Protein AF-A0A1Y4B340-F1 (afdb_monomer)

Nearest PDB structures (foldseek):
  7bhy-assembly1_A  TM=6.570E-01  e=8.911E+00  Bacillus subtilis subsp. subtilis str. 168

Structure (mmCIF, N/CA/C/O backbone):
data_AF-A0A1Y4B340-F1
#
_entry.id   AF-A0A1Y4B340-F1
#
loop_
_atom_site.group_PDB
_atom_site.id
_atom_site.type_symbol
_atom_site.label_atom_id
_atom_site.label_alt_id
_atom_site.label_comp_id
_atom_site.label_asym_id
_atom_site.label_entity_id
_atom_site.label_seq_id
_atom_site.pdbx_PDB_ins_code
_atom_site.Cartn_x
_atom_site.Cartn_y
_atom_site.Cartn_z
_atom_site.occupancy
_atom_site.B_iso_or_equiv
_atom_site.auth_seq_id
_atom_site.auth_comp_id
_atom_site.auth_asym_id
_atom_site.auth_atom_id
_atom_site.pdbx_PDB_model_num
ATOM 1 N N . MET A 1 1 ? -14.835 -6.597 12.531 1.00 82.81 1 MET A N 1
ATOM 2 C CA . MET A 1 1 ? -15.027 -5.496 11.556 1.00 82.81 1 MET A CA 1
ATOM 3 C C . MET A 1 1 ? -14.055 -5.574 10.381 1.00 82.81 1 MET A C 1
ATOM 5 O O . MET A 1 1 ? -14.512 -5.592 9.247 1.00 82.81 1 MET A O 1
ATOM 9 N N . ARG A 1 2 ? -12.743 -5.692 10.628 1.00 81.12 2 ARG A N 1
ATOM 10 C CA . ARG A 1 2 ? -11.698 -5.789 9.591 1.00 81.12 2 ARG A CA 1
ATOM 11 C C . ARG A 1 2 ? -12.024 -6.733 8.423 1.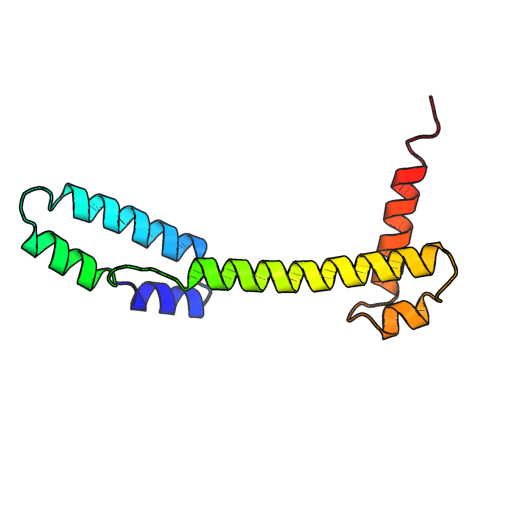00 81.12 2 ARG A C 1
ATOM 13 O O . ARG A 1 2 ? -12.002 -6.302 7.281 1.00 81.12 2 ARG A O 1
ATOM 20 N N . ARG A 1 3 ? -12.433 -7.972 8.716 1.00 81.88 3 ARG A N 1
ATOM 21 C CA . ARG A 1 3 ? -12.782 -8.984 7.703 1.00 81.88 3 ARG A CA 1
ATOM 22 C C . ARG A 1 3 ? -13.833 -8.512 6.686 1.00 81.88 3 ARG A C 1
ATOM 24 O O . ARG A 1 3 ? -13.713 -8.806 5.509 1.00 81.88 3 ARG A O 1
ATOM 31 N N . GLN A 1 4 ? -14.838 -7.758 7.132 1.00 87.88 4 GLN A N 1
ATOM 32 C CA . GLN A 1 4 ? -15.898 -7.255 6.250 1.00 87.88 4 GLN A CA 1
ATOM 33 C C . GLN A 1 4 ? -15.377 -6.165 5.309 1.00 87.88 4 GLN A C 1
ATOM 35 O O . GLN A 1 4 ? -15.774 -6.106 4.152 1.00 87.88 4 GLN A O 1
ATOM 40 N N . LEU A 1 5 ? -14.475 -5.309 5.796 1.00 87.06 5 LEU A N 1
ATOM 41 C CA . LEU A 1 5 ? -13.830 -4.287 4.973 1.00 87.06 5 LEU A CA 1
ATOM 42 C C . LEU A 1 5 ? -12.875 -4.928 3.955 1.00 87.06 5 LEU A C 1
ATOM 44 O O . LEU A 1 5 ? -12.880 -4.550 2.789 1.00 87.06 5 LEU A O 1
ATOM 48 N N . GLU A 1 6 ? -12.124 -5.952 4.362 1.00 82.44 6 GLU A N 1
ATOM 49 C CA . GLU A 1 6 ? -11.257 -6.720 3.461 1.00 82.44 6 GLU A CA 1
ATOM 50 C C . GLU A 1 6 ? -12.057 -7.444 2.366 1.00 82.44 6 GLU A C 1
ATOM 52 O O . GLU A 1 6 ? -11.663 -7.411 1.204 1.00 82.44 6 GLU A O 1
ATOM 57 N N . GLU A 1 7 ? -13.208 -8.035 2.697 1.00 88.00 7 GLU A N 1
ATOM 58 C CA . GLU A 1 7 ? -14.112 -8.646 1.710 1.00 88.00 7 GLU A CA 1
ATOM 59 C C . GLU A 1 7 ? -14.649 -7.610 0.707 1.00 88.00 7 GLU A C 1
ATOM 61 O O . GLU A 1 7 ? -14.672 -7.871 -0.496 1.00 88.00 7 GLU A O 1
ATOM 66 N N . LEU A 1 8 ? -15.021 -6.412 1.168 1.00 88.44 8 LEU A N 1
ATOM 67 C CA . LEU A 1 8 ? -15.469 -5.322 0.293 1.00 88.44 8 LEU A CA 1
ATOM 68 C C . LEU A 1 8 ? -14.341 -4.786 -0.605 1.00 88.44 8 LEU A C 1
ATOM 70 O O . LEU A 1 8 ? -14.605 -4.408 -1.750 1.00 88.44 8 LEU A O 1
ATOM 74 N N . ASN A 1 9 ? -13.098 -4.776 -0.116 1.00 83.31 9 ASN A N 1
ATOM 75 C CA . ASN A 1 9 ? -11.923 -4.409 -0.909 1.00 83.31 9 ASN A CA 1
ATOM 76 C C . ASN A 1 9 ? -11.605 -5.470 -1.972 1.00 83.31 9 ASN A C 1
ATOM 78 O O . ASN A 1 9 ? -11.397 -5.142 -3.136 1.00 83.31 9 ASN A O 1
ATOM 82 N N . GLN A 1 10 ? -11.670 -6.756 -1.614 1.00 78.75 10 GLN A N 1
ATOM 83 C CA . GLN A 1 10 ? -11.497 -7.864 -2.563 1.00 78.75 10 GLN A CA 1
ATOM 84 C C . GLN A 1 10 ? -12.564 -7.866 -3.667 1.00 78.75 10 GLN A C 1
ATOM 86 O O . GLN A 1 10 ? -12.287 -8.257 -4.797 1.00 78.75 10 GLN A O 1
ATOM 91 N N . GLN A 1 11 ? -13.775 -7.402 -3.356 1.00 89.75 11 GLN A N 1
ATOM 92 C CA . GLN A 1 11 ? -14.859 -7.215 -4.325 1.00 89.75 11 GLN A CA 1
ATOM 93 C C . GLN A 1 11 ? -14.712 -5.932 -5.163 1.00 89.75 11 GLN A C 1
ATOM 95 O O . GLN A 1 11 ? -15.537 -5.687 -6.041 1.00 89.75 11 GLN A O 1
ATOM 100 N N . GLY A 1 12 ? -13.711 -5.089 -4.885 1.00 84.81 12 GLY A N 1
ATOM 101 C CA . GLY A 1 12 ? -13.499 -3.803 -5.555 1.00 84.81 12 GLY A CA 1
ATOM 102 C C . GLY A 1 12 ? -14.548 -2.735 -5.224 1.00 84.81 12 GLY A C 1
ATOM 103 O O . GLY A 1 12 ? -14.610 -1.713 -5.902 1.00 84.81 12 GLY A O 1
ATOM 104 N N . SER A 1 13 ? -15.385 -2.957 -4.203 1.00 91.00 13 SER A N 1
ATOM 105 C CA . SER A 1 13 ? -16.447 -2.018 -3.805 1.00 91.00 13 SER A CA 1
ATOM 106 C C . SER A 1 13 ? -15.901 -0.805 -3.052 1.00 91.00 13 SER A C 1
ATOM 108 O O . SER A 1 13 ? -16.489 0.274 -3.092 1.00 91.00 13 SER A O 1
ATOM 110 N N . ILE A 1 14 ? -14.781 -0.984 -2.354 1.00 85.38 14 ILE A N 1
ATOM 111 C CA . ILE A 1 14 ? -14.047 0.067 -1.650 1.00 85.38 14 ILE A CA 1
ATOM 112 C C . ILE A 1 14 ? -12.557 -0.120 -1.911 1.00 85.38 14 ILE A C 1
ATOM 114 O O . ILE A 1 14 ? -12.114 -1.232 -2.171 1.00 85.38 14 ILE A O 1
ATOM 118 N N . THR A 1 15 ? -11.787 0.961 -1.857 1.00 83.81 15 THR A N 1
ATOM 119 C CA . THR A 1 15 ? -10.328 0.885 -1.987 1.00 83.81 15 THR A CA 1
ATOM 120 C C . THR A 1 15 ? -9.679 0.602 -0.635 1.00 83.81 15 THR A C 1
ATOM 122 O O . THR A 1 15 ? -10.265 0.888 0.413 1.00 83.81 15 THR A O 1
ATOM 125 N N . GLU A 1 16 ? -8.429 0.137 -0.653 1.00 78.06 16 GLU A N 1
ATOM 126 C CA . GLU A 1 16 ? -7.607 -0.017 0.557 1.00 78.06 16 GLU A CA 1
ATOM 127 C C . GLU A 1 16 ? -7.571 1.277 1.390 1.00 78.06 16 GLU A C 1
ATOM 129 O O . GLU A 1 16 ? -7.779 1.265 2.602 1.00 78.06 16 GLU A O 1
ATOM 134 N N . TYR A 1 17 ? -7.441 2.428 0.722 1.00 78.12 17 TYR A N 1
ATOM 135 C CA . TYR A 1 17 ? -7.472 3.738 1.374 1.00 78.12 17 TYR A CA 1
ATOM 136 C C . TYR A 1 17 ? -8.773 3.994 2.161 1.00 78.12 17 TYR A C 1
ATOM 138 O O . TYR A 1 17 ? -8.747 4.541 3.269 1.00 78.12 17 TYR A O 1
ATOM 146 N N . VAL A 1 18 ? -9.923 3.585 1.615 1.00 83.06 18 VAL A N 1
ATOM 147 C CA . VAL A 1 18 ? -11.227 3.725 2.283 1.00 83.06 18 VAL A CA 1
ATOM 148 C C . VAL A 1 18 ? -11.340 2.757 3.461 1.00 83.06 18 VAL A C 1
ATOM 150 O O . VAL A 1 18 ? -11.752 3.185 4.542 1.00 83.06 18 VAL A O 1
ATOM 153 N N . CYS A 1 19 ? -10.918 1.496 3.301 1.00 82.44 19 CYS A N 1
ATOM 154 C CA . CYS A 1 19 ? -10.823 0.532 4.406 1.00 82.44 19 CYS A CA 1
ATOM 155 C C . CYS A 1 19 ? -10.040 1.112 5.581 1.00 82.44 19 CYS A C 1
ATOM 157 O O . CYS A 1 19 ? -10.515 1.096 6.723 1.00 82.44 19 CYS A O 1
ATOM 159 N N . ARG A 1 20 ? -8.865 1.679 5.289 1.00 77.12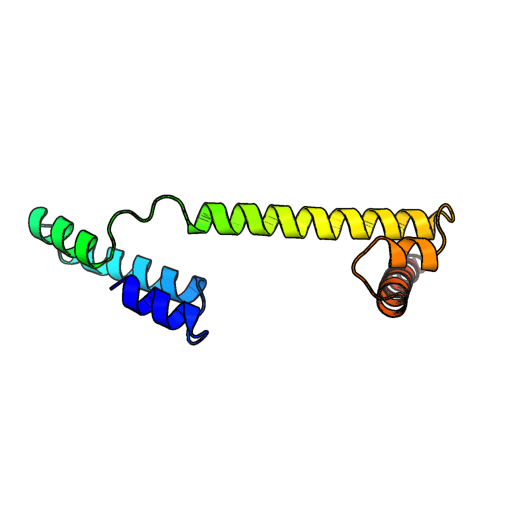 20 ARG A N 1
ATOM 160 C CA . ARG A 1 20 ? -7.984 2.238 6.304 1.00 77.12 20 ARG A CA 1
ATOM 161 C C . ARG A 1 20 ? -8.596 3.424 7.025 1.00 77.12 20 ARG A C 1
ATOM 163 O O . ARG A 1 20 ? -8.602 3.472 8.253 1.00 77.12 20 ARG A O 1
ATOM 170 N N . THR A 1 21 ? -9.162 4.350 6.257 1.00 84.00 21 THR A N 1
ATOM 171 C CA . THR A 1 21 ? -9.809 5.552 6.793 1.00 84.00 21 THR A CA 1
ATOM 172 C C . THR A 1 21 ? -10.934 5.181 7.758 1.00 84.00 21 THR A C 1
ATOM 174 O O . THR A 1 21 ? -11.031 5.746 8.848 1.00 84.00 21 THR A O 1
ATOM 177 N N . ILE A 1 22 ? -11.757 4.191 7.399 1.00 88.62 22 ILE A N 1
ATOM 178 C CA . ILE A 1 22 ? -12.843 3.709 8.258 1.00 88.62 22 ILE A CA 1
ATOM 179 C C . ILE A 1 22 ? -12.285 3.102 9.552 1.00 88.62 22 ILE A C 1
ATOM 181 O O . ILE A 1 22 ? -12.798 3.410 10.631 1.00 88.62 22 ILE A O 1
ATOM 185 N N . LEU A 1 23 ? -11.237 2.276 9.475 1.00 85.62 23 LEU A N 1
ATOM 186 C CA . LEU A 1 23 ? -10.612 1.658 10.650 1.00 85.62 23 LEU A CA 1
ATOM 187 C C . LEU A 1 23 ? -9.993 2.698 11.593 1.00 85.62 23 LEU A C 1
ATOM 189 O O . LEU A 1 23 ? -10.249 2.651 12.797 1.00 85.62 23 LEU A O 1
ATOM 193 N N . ASP A 1 24 ? -9.249 3.669 11.062 1.00 83.88 24 ASP A N 1
ATOM 194 C CA . ASP A 1 24 ? -8.592 4.708 11.864 1.00 83.88 24 ASP A CA 1
ATOM 195 C C . ASP A 1 24 ? -9.606 5.640 12.545 1.00 83.88 24 ASP A C 1
ATOM 197 O O . ASP A 1 24 ? -9.457 5.976 13.725 1.00 83.88 24 ASP A O 1
ATOM 201 N N . LEU A 1 25 ? -10.666 6.045 11.837 1.00 87.75 25 LEU A N 1
ATOM 202 C CA . LEU A 1 25 ? -11.742 6.849 12.424 1.00 87.75 25 LEU A CA 1
ATOM 203 C C . LEU A 1 25 ? -12.502 6.062 13.495 1.00 87.75 25 LEU A C 1
ATOM 205 O O . LEU A 1 25 ? -12.758 6.592 14.576 1.00 87.75 25 LEU A O 1
ATOM 209 N N . SER A 1 26 ? -12.808 4.791 13.231 1.00 88.06 26 SER A N 1
ATOM 210 C CA . SER A 1 26 ? -13.502 3.923 14.190 1.00 88.06 26 SER A CA 1
ATOM 211 C C . SER A 1 26 ? -12.679 3.711 15.456 1.00 88.06 26 SER A C 1
ATOM 213 O O . SER A 1 26 ? -13.224 3.779 16.555 1.00 88.06 26 SER A O 1
ATOM 215 N N . ARG A 1 27 ? -11.358 3.536 15.322 1.00 85.62 27 ARG A N 1
ATOM 216 C CA . ARG A 1 27 ? -10.431 3.437 16.455 1.00 85.62 27 ARG A CA 1
ATOM 217 C C . ARG A 1 27 ? -10.431 4.718 17.292 1.00 85.62 27 ARG A C 1
ATOM 219 O O . ARG A 1 27 ? -10.600 4.637 18.501 1.00 85.62 27 ARG A O 1
ATOM 226 N N . LYS A 1 28 ? -10.355 5.899 16.666 1.00 87.94 28 LYS A N 1
ATOM 227 C CA . LYS A 1 28 ? -10.441 7.188 17.385 1.00 87.94 28 LYS A CA 1
ATOM 228 C C . LYS A 1 28 ? -11.764 7.366 18.127 1.00 87.94 28 LYS A C 1
ATOM 230 O O . LYS A 1 28 ? -11.784 7.926 19.223 1.00 87.94 28 LYS A O 1
ATOM 235 N N . VAL A 1 29 ? -12.875 6.928 17.537 1.00 90.00 29 VAL A N 1
ATOM 236 C CA . VAL A 1 29 ? -14.186 6.958 18.201 1.00 90.00 29 VAL A CA 1
ATOM 237 C C . VAL A 1 29 ? -14.204 5.987 19.383 1.00 90.00 29 VAL A C 1
ATOM 239 O O . VAL A 1 29 ? -14.608 6.378 20.475 1.00 90.00 29 VAL A O 1
ATOM 242 N N . ALA A 1 30 ? -13.710 4.761 19.200 1.00 87.38 30 ALA A N 1
ATOM 243 C CA . ALA A 1 30 ? -13.621 3.756 20.257 1.00 87.38 30 ALA A CA 1
ATOM 244 C C . ALA A 1 30 ? -12.753 4.219 21.437 1.00 87.38 30 ALA A C 1
ATOM 246 O O . ALA A 1 30 ? -13.190 4.123 22.584 1.00 87.38 30 ALA A O 1
ATOM 247 N N . ASP A 1 31 ? -11.575 4.785 21.162 1.00 84.38 31 ASP A N 1
ATOM 248 C CA . ASP A 1 31 ? -10.673 5.326 22.180 1.00 84.38 31 ASP A CA 1
ATOM 249 C C . ASP A 1 31 ? -11.354 6.442 22.989 1.00 84.38 31 ASP A C 1
ATOM 251 O O . ASP A 1 31 ? -11.290 6.436 24.216 1.00 84.38 31 ASP A O 1
ATOM 255 N N . ASN A 1 32 ? -12.074 7.355 22.325 1.00 89.56 32 ASN A N 1
ATOM 256 C CA . ASN A 1 32 ? -12.795 8.439 23.002 1.00 89.56 32 ASN A CA 1
ATOM 257 C C . ASN A 1 32 ? -13.990 7.956 23.838 1.00 89.56 32 ASN A C 1
ATOM 259 O O . ASN A 1 32 ? -14.307 8.554 24.867 1.00 89.56 32 ASN A O 1
ATOM 263 N N . LEU A 1 33 ? -14.665 6.885 23.420 1.00 88.44 33 LEU A N 1
ATOM 264 C CA . LEU A 1 33 ? -15.776 6.304 24.177 1.00 88.44 33 LEU A CA 1
ATOM 265 C C . LEU A 1 33 ? -15.290 5.487 25.381 1.00 88.44 33 LEU A C 1
ATOM 267 O O . LEU A 1 33 ? -15.954 5.465 26.418 1.00 88.44 33 LEU A O 1
ATOM 271 N N . CYS A 1 34 ? -14.122 4.850 25.271 1.00 88.38 34 CYS A N 1
ATOM 272 C CA . CYS A 1 34 ? -13.611 3.917 26.275 1.00 88.38 34 CYS A CA 1
ATOM 273 C C . CYS A 1 34 ? -12.551 4.520 27.213 1.00 88.38 34 CYS A C 1
ATOM 275 O O . CYS A 1 34 ? -11.925 3.774 27.960 1.00 88.38 34 CYS A O 1
ATOM 277 N N . ILE A 1 35 ? -12.387 5.852 27.249 1.00 84.00 35 ILE A N 1
ATOM 278 C CA . ILE A 1 35 ? -11.353 6.569 28.036 1.00 84.00 35 ILE A CA 1
ATOM 279 C C . ILE A 1 35 ? -11.253 6.098 29.498 1.00 84.00 35 ILE A C 1
ATOM 281 O O . ILE A 1 35 ? -10.173 6.092 30.078 1.00 84.00 35 ILE A O 1
ATOM 285 N N . LYS A 1 36 ? -12.381 5.744 30.126 1.00 88.88 36 LYS A N 1
ATOM 286 C CA . LYS A 1 36 ? -12.435 5.338 31.545 1.00 88.88 36 LYS A CA 1
ATOM 287 C C . LYS A 1 36 ? -12.498 3.824 31.757 1.00 88.88 36 LYS A C 1
ATOM 289 O O . LYS A 1 36 ? -12.534 3.377 32.901 1.00 88.88 36 LYS A O 1
ATOM 294 N N . TYR A 1 37 ? -12.555 3.045 30.682 1.00 89.75 37 TYR A N 1
ATOM 295 C CA . TYR A 1 37 ? -12.825 1.612 30.713 1.00 89.75 37 TYR A CA 1
ATOM 296 C C . TYR A 1 37 ? -11.800 0.867 29.857 1.00 89.75 37 TYR A C 1
ATOM 298 O O . TYR A 1 37 ? -12.110 0.411 28.760 1.00 89.75 37 TYR A O 1
ATOM 306 N N . GLU A 1 38 ? -10.585 0.714 30.387 1.00 81.62 38 GLU A N 1
ATOM 307 C CA . GLU A 1 38 ? -9.448 0.117 29.666 1.00 81.62 38 GLU A CA 1
ATOM 308 C C . GLU A 1 38 ? -9.756 -1.290 29.125 1.00 81.62 38 GLU A C 1
ATOM 310 O O . GLU A 1 38 ? -9.491 -1.577 27.967 1.00 81.62 38 GLU A O 1
ATOM 315 N N . LYS A 1 39 ? -10.426 -2.145 29.910 1.00 87.06 39 LYS A N 1
ATOM 316 C CA . LYS A 1 39 ? -10.837 -3.482 29.439 1.00 87.06 39 LYS A CA 1
ATOM 317 C C . LYS A 1 39 ? -11.808 -3.437 28.261 1.00 87.06 39 LYS A C 1
ATOM 319 O O . LYS A 1 39 ? -11.683 -4.215 27.327 1.00 87.06 39 LYS A O 1
ATOM 324 N N . VAL 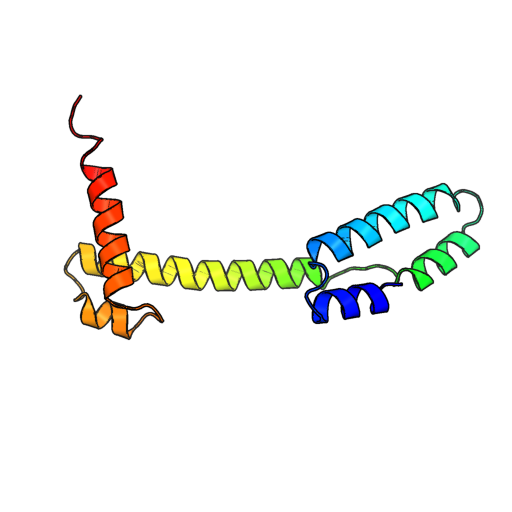A 1 40 ? -12.765 -2.509 28.295 1.00 86.31 40 VAL A N 1
ATOM 325 C CA . VAL A 1 40 ? -13.731 -2.336 27.198 1.00 86.31 40 VAL A CA 1
ATOM 326 C C . VAL A 1 40 ? -13.015 -1.799 25.962 1.00 86.31 40 VAL A C 1
ATOM 328 O O . VAL A 1 40 ? -13.310 -2.213 24.845 1.00 86.31 40 VAL A O 1
ATOM 331 N N . ARG A 1 41 ? -12.034 -0.912 26.156 1.00 85.50 41 ARG A N 1
ATOM 332 C CA . ARG A 1 41 ? -11.181 -0.406 25.083 1.00 85.50 41 ARG A CA 1
ATOM 333 C C . ARG A 1 41 ? -10.435 -1.547 24.391 1.00 85.50 41 ARG A C 1
ATOM 335 O O . ARG A 1 41 ? -10.492 -1.637 23.170 1.00 85.50 41 ARG A O 1
ATOM 342 N N . GLU A 1 42 ? -9.776 -2.416 25.153 1.00 82.31 42 GLU A N 1
ATOM 343 C CA . GLU A 1 42 ? -9.038 -3.568 24.620 1.00 82.31 42 GLU A CA 1
ATOM 344 C C . GLU A 1 42 ? -9.944 -4.501 23.803 1.00 82.31 42 GLU A C 1
ATOM 346 O O . GLU A 1 42 ? -9.622 -4.805 22.654 1.00 82.31 42 GLU A O 1
ATOM 351 N N . GLU A 1 43 ? -11.115 -4.863 24.333 1.00 84.69 43 GLU A N 1
ATOM 352 C CA . GLU A 1 43 ? -12.087 -5.718 23.634 1.00 84.69 43 GLU A CA 1
ATOM 353 C C . GLU A 1 43 ? -12.594 -5.077 22.329 1.00 84.69 43 GLU A C 1
ATOM 355 O O . GLU A 1 43 ? -12.693 -5.735 21.289 1.00 84.69 43 GLU A O 1
ATOM 360 N N . VAL A 1 44 ? -12.884 -3.772 22.337 1.00 86.19 44 VAL A N 1
ATOM 361 C CA . VAL A 1 44 ? -13.333 -3.057 21.132 1.00 86.19 44 VAL A CA 1
ATOM 362 C C . VAL A 1 44 ? -12.218 -2.991 20.086 1.00 86.19 44 VAL A C 1
ATOM 364 O O . VAL A 1 44 ? -12.481 -3.187 18.897 1.00 86.19 44 VAL A O 1
ATOM 367 N N . LEU A 1 45 ? -10.970 -2.759 20.498 1.00 82.06 45 LEU A N 1
ATOM 368 C CA . LEU A 1 45 ? -9.823 -2.778 19.590 1.00 82.06 45 LEU A CA 1
ATOM 369 C C . LEU A 1 45 ? -9.598 -4.168 18.984 1.00 82.06 45 LEU A C 1
ATOM 371 O O . LEU A 1 45 ? -9.289 -4.263 17.795 1.00 82.06 45 LEU A O 1
ATOM 375 N N . GLU A 1 46 ? -9.810 -5.238 19.747 1.00 83.50 46 GLU A N 1
ATOM 376 C CA . GLU A 1 46 ? -9.746 -6.615 19.252 1.00 83.50 46 GLU A CA 1
ATOM 377 C C . GLU A 1 46 ? -10.819 -6.881 18.180 1.00 83.50 46 GLU A C 1
ATOM 379 O O . GLU A 1 46 ? -10.506 -7.372 17.092 1.00 83.50 46 GLU A O 1
ATOM 384 N N . VAL A 1 47 ? -12.064 -6.435 18.399 1.00 83.94 47 VAL A N 1
ATOM 385 C CA . VAL A 1 47 ? -13.164 -6.530 17.411 1.00 83.94 47 VAL A CA 1
ATOM 386 C C . VAL A 1 47 ? -12.880 -5.723 16.130 1.00 83.94 47 VAL A C 1
ATOM 388 O O . VAL A 1 47 ? -13.287 -6.115 15.018 1.00 83.94 47 VAL A O 1
ATOM 391 N N . LEU A 1 48 ? -12.165 -4.602 16.263 1.00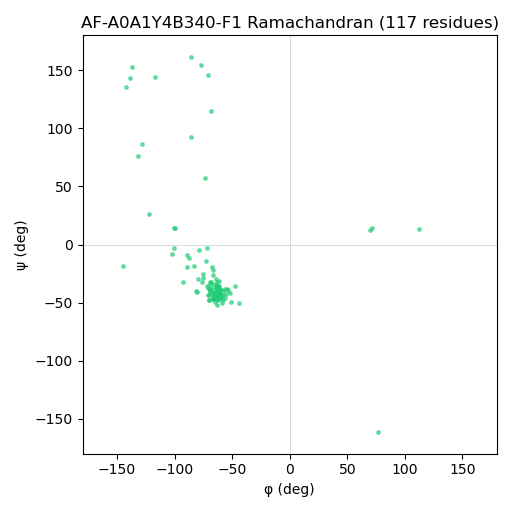 79.25 48 LEU A N 1
ATOM 392 C CA . LEU A 1 48 ? -11.691 -3.779 15.147 1.00 79.25 48 LEU A CA 1
ATOM 393 C C . LEU A 1 48 ? -10.529 -4.423 14.375 1.00 79.25 48 LEU A C 1
ATOM 395 O O . LEU A 1 48 ? -10.285 -4.031 13.236 1.00 79.25 48 LEU A O 1
ATOM 399 N N . GLY A 1 49 ? -9.893 -5.463 14.919 1.00 74.88 49 GLY A N 1
ATOM 400 C CA . GLY A 1 49 ? -8.820 -6.212 14.263 1.00 74.88 49 GLY A CA 1
ATOM 401 C C . GLY A 1 49 ? -7.441 -6.057 14.907 1.00 74.88 49 GLY A C 1
ATOM 402 O O . GLY A 1 49 ? -6.460 -6.447 14.277 1.00 74.88 49 GLY A O 1
ATOM 403 N N . GLY A 1 50 ? -7.362 -5.514 16.126 1.00 71.38 50 GLY A N 1
ATOM 404 C CA . GLY 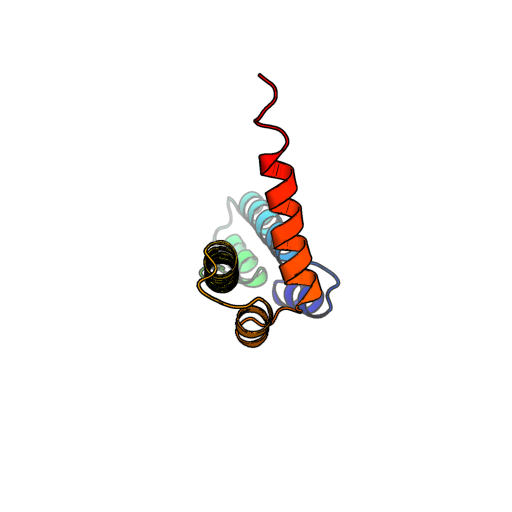A 1 50 ? -6.131 -5.401 16.912 1.00 71.38 50 GLY A CA 1
ATOM 405 C C . GLY A 1 50 ? -5.190 -4.283 16.450 1.00 71.38 50 GLY A C 1
ATOM 406 O O . GLY A 1 50 ? -5.600 -3.323 15.787 1.00 71.38 50 GLY A O 1
ATOM 407 N N . GLU A 1 51 ? -3.917 -4.363 16.848 1.00 59.16 51 GLU A N 1
ATOM 408 C CA . GLU A 1 51 ? -2.855 -3.526 16.279 1.00 59.16 51 GLU A CA 1
ATOM 409 C C . GLU A 1 51 ? -2.587 -3.931 14.825 1.00 59.16 51 GLU A C 1
ATOM 411 O O . GLU A 1 51 ? -2.128 -5.034 14.531 1.00 59.16 51 GLU A O 1
ATOM 416 N N . ILE A 1 52 ? -2.864 -3.014 13.899 1.00 57.81 52 ILE A N 1
ATOM 417 C CA . ILE A 1 52 ? -2.484 -3.158 12.494 1.00 57.81 52 ILE A CA 1
ATOM 418 C C . ILE A 1 52 ? -1.053 -2.637 12.373 1.00 57.81 52 ILE A C 1
ATOM 420 O O . ILE A 1 52 ? -0.852 -1.432 12.233 1.00 57.81 52 ILE A O 1
ATOM 424 N N . LEU A 1 53 ? -0.073 -3.535 12.494 1.00 52.78 53 LEU A N 1
ATOM 425 C CA . LEU A 1 53 ? 1.334 -3.145 12.620 1.00 52.78 53 LEU A CA 1
ATOM 426 C C . LEU A 1 53 ? 2.118 -3.078 11.294 1.00 52.78 53 LEU A C 1
ATOM 428 O O . LEU A 1 53 ? 2.987 -2.224 11.196 1.00 52.78 53 LEU A O 1
ATOM 432 N N . GLU A 1 54 ? 1.854 -3.885 10.253 1.00 51.44 54 GLU A N 1
ATOM 433 C CA . GLU A 1 54 ? 2.906 -4.061 9.216 1.00 51.44 54 GLU A CA 1
ATOM 434 C C . GLU A 1 54 ? 2.480 -4.236 7.747 1.00 51.44 54 GLU A C 1
ATOM 436 O O . GLU A 1 54 ? 3.310 -4.036 6.859 1.00 51.44 54 GLU A O 1
ATOM 441 N N . TYR A 1 55 ? 1.233 -4.592 7.426 1.00 54.59 55 TYR A N 1
ATOM 442 C CA . TYR A 1 55 ? 0.934 -5.081 6.068 1.00 54.59 55 TYR A CA 1
ATOM 443 C C . TYR A 1 55 ? 0.754 -3.983 5.002 1.00 54.59 55 TYR A C 1
ATOM 445 O O . TYR A 1 55 ? 1.282 -4.127 3.902 1.00 54.59 55 TYR A O 1
ATOM 453 N N . GLU A 1 56 ? 0.089 -2.863 5.306 1.00 53.00 56 GLU A N 1
ATOM 454 C CA . GLU A 1 56 ? -0.111 -1.767 4.335 1.00 53.00 56 GLU A CA 1
ATOM 455 C C . GLU A 1 56 ? 1.189 -1.027 4.018 1.00 53.00 56 GLU A C 1
ATOM 457 O O . GLU A 1 56 ? 1.528 -0.855 2.852 1.00 53.00 56 GLU A O 1
ATOM 462 N N . ALA A 1 57 ? 1.964 -0.643 5.038 1.00 63.53 57 ALA A N 1
ATOM 463 C CA . ALA A 1 57 ? 3.231 0.061 4.833 1.00 63.53 57 ALA A CA 1
ATOM 464 C C . ALA A 1 57 ? 4.223 -0.782 4.015 1.00 63.53 57 ALA A C 1
ATOM 466 O O . ALA A 1 57 ? 4.904 -0.266 3.132 1.00 63.53 57 ALA A O 1
ATOM 467 N N . LYS A 1 58 ? 4.258 -2.098 4.259 1.00 64.38 58 LYS A N 1
ATOM 468 C CA . LYS A 1 58 ? 5.076 -3.042 3.494 1.00 64.38 58 LYS A CA 1
ATOM 469 C C . LYS A 1 58 ? 4.569 -3.230 2.063 1.00 64.38 58 LYS A C 1
ATOM 471 O O . LYS A 1 58 ? 5.382 -3.328 1.150 1.00 64.38 58 LYS A O 1
ATOM 476 N N . THR A 1 59 ? 3.253 -3.255 1.860 1.00 72.88 59 THR A N 1
ATOM 477 C CA . THR A 1 59 ? 2.645 -3.357 0.523 1.00 72.88 59 THR A CA 1
ATOM 478 C C . THR A 1 59 ? 2.935 -2.105 -0.299 1.00 72.88 59 THR A C 1
ATOM 480 O O . THR A 1 59 ? 3.425 -2.224 -1.415 1.00 72.88 59 THR A O 1
ATOM 483 N N . ILE A 1 60 ? 2.754 -0.916 0.282 1.00 75.69 60 ILE A N 1
ATOM 484 C CA . ILE A 1 60 ? 3.068 0.371 -0.355 1.00 75.69 60 ILE A CA 1
ATOM 485 C C . ILE A 1 60 ? 4.563 0.468 -0.676 1.00 75.69 60 ILE A C 1
ATOM 487 O O . ILE A 1 60 ? 4.930 0.892 -1.768 1.00 75.69 60 ILE A O 1
ATOM 491 N N . LEU A 1 61 ? 5.436 0.046 0.245 1.00 79.25 61 LEU A N 1
ATOM 492 C CA . LEU A 1 61 ? 6.880 0.029 0.012 1.00 79.25 61 LEU A CA 1
ATOM 493 C C . LEU A 1 61 ? 7.254 -0.902 -1.148 1.00 79.25 61 LEU A C 1
ATOM 495 O O . LEU A 1 61 ? 8.008 -0.505 -2.030 1.00 79.25 61 LEU A O 1
ATOM 499 N N . ASN A 1 62 ? 6.721 -2.124 -1.164 1.00 76.75 62 ASN A N 1
ATOM 500 C CA . ASN A 1 62 ? 7.005 -3.089 -2.223 1.00 76.75 62 ASN A CA 1
ATOM 501 C C . ASN A 1 62 ? 6.471 -2.619 -3.580 1.00 76.75 62 ASN A C 1
ATOM 503 O O . ASN A 1 62 ? 7.183 -2.727 -4.575 1.00 76.75 62 ASN A O 1
ATOM 507 N N . GLN A 1 63 ? 5.266 -2.049 -3.606 1.00 80.06 63 GLN A N 1
ATOM 508 C CA . GLN A 1 63 ? 4.668 -1.492 -4.814 1.00 80.06 63 GLN A CA 1
ATOM 509 C C . GLN A 1 63 ? 5.477 -0.295 -5.333 1.00 80.06 63 GLN A C 1
ATOM 511 O O . GLN A 1 63 ? 5.814 -0.247 -6.511 1.00 80.06 63 GLN A O 1
ATOM 516 N N . GLY A 1 64 ? 5.887 0.622 -4.450 1.00 84.75 64 GLY A N 1
ATOM 517 C CA . GLY A 1 64 ? 6.743 1.750 -4.821 1.00 84.75 64 GLY A CA 1
ATOM 518 C C . GLY A 1 64 ? 8.122 1.319 -5.332 1.00 84.75 64 GLY A C 1
ATOM 519 O O . GLY A 1 64 ? 8.657 1.933 -6.254 1.00 84.75 64 GLY A O 1
ATOM 520 N N . ILE A 1 65 ? 8.690 0.240 -4.781 1.00 82.50 65 ILE A N 1
ATOM 521 C CA . ILE A 1 65 ? 9.922 -0.371 -5.294 1.00 82.50 65 ILE A CA 1
ATOM 522 C C . ILE A 1 65 ? 9.683 -0.906 -6.712 1.00 82.50 65 ILE A C 1
ATOM 524 O O . ILE A 1 65 ? 10.427 -0.548 -7.621 1.00 82.50 65 ILE A O 1
ATOM 528 N N . GLU A 1 66 ? 8.651 -1.720 -6.927 1.00 82.88 66 GLU A N 1
ATOM 529 C CA . GLU A 1 66 ? 8.342 -2.329 -8.230 1.00 82.88 66 GLU A CA 1
ATOM 530 C C . GLU A 1 66 ? 8.044 -1.291 -9.327 1.00 82.88 66 GLU A C 1
ATOM 532 O O . GLU A 1 66 ? 8.598 -1.366 -10.432 1.00 82.88 66 GLU A O 1
ATOM 537 N N . GLU A 1 67 ? 7.236 -0.278 -9.009 1.00 83.06 67 GLU A N 1
ATOM 538 C CA . GLU A 1 67 ? 6.950 0.853 -9.894 1.00 83.06 67 GLU A CA 1
ATOM 539 C C . GLU A 1 67 ? 8.229 1.645 -10.206 1.00 83.06 67 GLU A C 1
ATOM 541 O O . GLU A 1 67 ? 8.491 1.967 -11.367 1.00 83.06 67 GLU A O 1
ATOM 546 N N . GLY A 1 68 ? 9.075 1.894 -9.199 1.00 85.50 68 GLY A N 1
ATOM 547 C CA . GLY A 1 68 ? 10.358 2.580 -9.357 1.00 85.50 68 GLY A CA 1
ATOM 548 C C . GLY A 1 68 ? 11.344 1.827 -10.255 1.00 85.50 68 GLY A C 1
ATOM 549 O O . GLY A 1 68 ? 11.938 2.427 -11.152 1.00 85.50 68 GLY A O 1
ATOM 550 N N . TRP A 1 69 ? 11.483 0.508 -10.079 1.00 81.69 69 TRP A N 1
ATOM 551 C CA . TRP A 1 69 ? 12.307 -0.340 -10.952 1.00 81.69 69 TRP A CA 1
ATOM 552 C C . TRP A 1 69 ? 11.809 -0.317 -12.396 1.00 81.69 69 TRP A C 1
ATOM 554 O O . TRP A 1 69 ? 12.607 -0.214 -13.330 1.00 81.69 69 TRP A O 1
ATOM 564 N N . THR A 1 70 ? 10.494 -0.401 -12.586 1.00 82.44 70 THR A N 1
ATOM 565 C CA . THR A 1 70 ? 9.881 -0.406 -13.917 1.00 82.44 70 THR A CA 1
ATOM 566 C C . THR A 1 70 ? 10.068 0.937 -14.614 1.00 82.44 70 THR A C 1
ATOM 568 O O . THR A 1 70 ? 10.498 0.973 -15.771 1.00 82.44 70 THR A O 1
ATOM 571 N N . LYS A 1 71 ? 9.814 2.040 -13.903 1.00 83.44 71 LYS A N 1
ATOM 572 C CA . LYS A 1 71 ? 9.973 3.396 -14.428 1.00 83.44 71 LYS A CA 1
ATOM 573 C C . LYS A 1 71 ? 11.434 3.714 -14.744 1.00 83.44 71 LYS A C 1
ATOM 575 O O . LYS A 1 71 ? 11.725 4.088 -15.873 1.00 83.44 71 LYS A O 1
ATOM 580 N N . GLY A 1 72 ? 12.355 3.455 -13.814 1.00 84.81 72 GLY A N 1
ATOM 581 C CA . GLY A 1 72 ? 13.784 3.715 -14.015 1.00 84.81 72 GLY A CA 1
ATOM 582 C C . GLY A 1 72 ? 14.397 2.873 -15.136 1.00 84.81 72 GLY A C 1
ATOM 583 O O . GLY A 1 72 ? 15.205 3.368 -15.918 1.00 84.81 72 GLY A O 1
ATOM 584 N N . ARG A 1 73 ? 13.973 1.609 -15.285 1.00 83.94 73 ARG A N 1
ATOM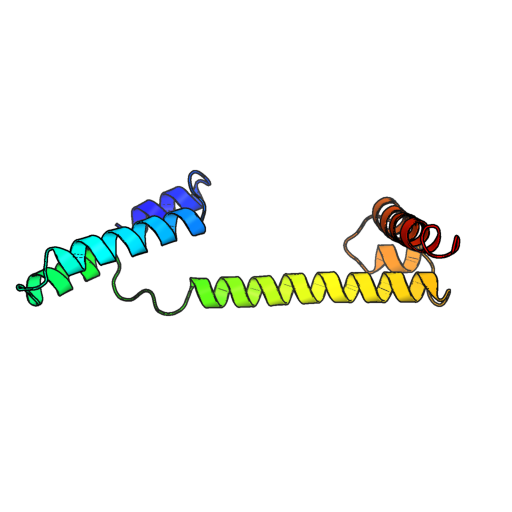 585 C CA . ARG A 1 73 ? 14.381 0.779 -16.429 1.00 83.94 73 ARG A CA 1
ATOM 586 C C . ARG A 1 73 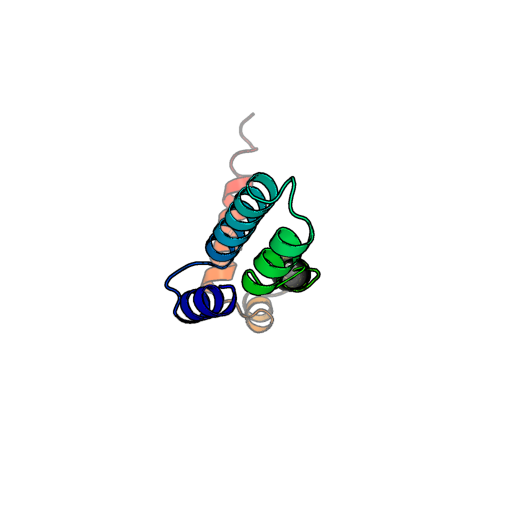? 13.878 1.363 -17.748 1.00 83.94 73 ARG A C 1
ATOM 588 O O . ARG A 1 73 ? 14.615 1.354 -18.726 1.00 83.94 73 ARG A O 1
ATOM 595 N N . THR A 1 74 ? 12.641 1.853 -17.774 1.00 83.12 74 THR A N 1
ATOM 596 C CA . THR A 1 74 ? 12.042 2.449 -18.974 1.00 83.12 74 THR A CA 1
ATOM 597 C C . THR A 1 74 ? 12.754 3.743 -19.366 1.00 83.12 74 THR A C 1
ATOM 599 O O . THR A 1 74 ? 13.150 3.876 -20.520 1.00 83.12 74 THR A O 1
ATOM 602 N N . GLU A 1 75 ? 13.000 4.641 -18.408 1.00 83.81 75 GLU A N 1
ATOM 603 C CA . GLU A 1 75 ? 13.769 5.880 -18.615 1.00 83.81 75 GLU A CA 1
ATOM 604 C C . GLU A 1 75 ? 15.173 5.584 -19.168 1.00 83.81 75 GLU A C 1
ATOM 606 O O . GLU A 1 75 ? 15.559 6.143 -20.190 1.00 83.81 75 GLU A O 1
ATOM 611 N N . ALA A 1 76 ? 15.890 4.609 -18.597 1.00 84.69 76 ALA A N 1
ATOM 612 C CA . ALA A 1 76 ? 17.220 4.233 -19.079 1.00 84.69 76 ALA A CA 1
ATOM 613 C C . ALA A 1 76 ? 17.224 3.753 -20.543 1.00 84.69 76 ALA A C 1
ATOM 615 O O . ALA A 1 76 ? 18.137 4.073 -21.301 1.00 84.69 76 ALA A O 1
ATOM 616 N N . TYR A 1 77 ? 16.218 2.985 -20.968 1.00 83.94 77 TYR A N 1
ATOM 617 C CA . TYR A 1 77 ? 16.117 2.561 -22.366 1.00 83.94 77 TYR A CA 1
ATOM 618 C C . TYR A 1 77 ? 15.718 3.705 -23.304 1.00 83.94 77 TYR A C 1
ATOM 620 O O . TYR A 1 77 ? 16.217 3.752 -24.427 1.00 83.94 77 TYR A O 1
ATOM 628 N N . VAL A 1 78 ? 14.861 4.628 -22.858 1.00 83.38 78 VAL A N 1
ATOM 629 C CA . VAL A 1 78 ? 14.532 5.852 -23.608 1.00 83.38 78 VAL A CA 1
ATOM 630 C C . VAL A 1 78 ? 15.795 6.6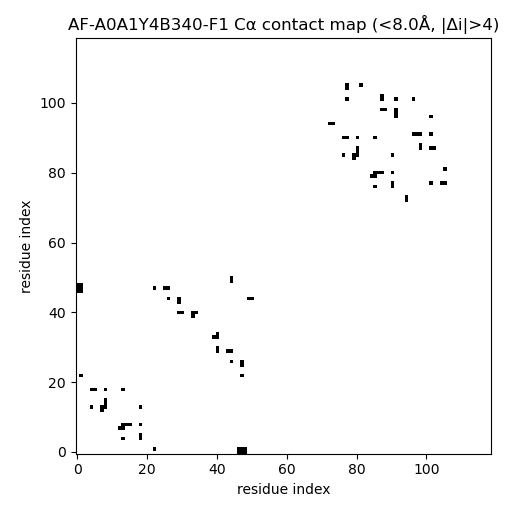86 -23.841 1.00 83.38 78 VAL A C 1
ATOM 632 O O . VAL A 1 78 ? 16.045 7.099 -24.975 1.00 83.38 78 VAL A O 1
ATOM 635 N N . ASP A 1 79 ? 16.624 6.861 -22.810 1.00 84.19 79 ASP A N 1
ATOM 636 C CA . ASP A 1 79 ? 17.898 7.580 -22.907 1.00 84.19 79 ASP A CA 1
ATOM 637 C C . ASP A 1 79 ? 18.881 6.879 -23.859 1.00 84.19 79 ASP A C 1
ATOM 639 O O . ASP A 1 79 ? 19.465 7.522 -24.727 1.00 84.19 79 ASP A O 1
ATOM 643 N N . LEU A 1 80 ? 18.999 5.548 -23.798 1.00 85.12 80 LEU A N 1
ATOM 644 C CA . LEU A 1 80 ? 19.851 4.784 -24.723 1.00 85.12 80 LEU A CA 1
ATOM 645 C C . LEU A 1 80 ? 19.406 4.896 -26.190 1.00 85.12 80 LEU A C 1
ATOM 647 O O . LEU A 1 80 ? 20.251 4.934 -27.089 1.00 85.12 80 LEU A O 1
ATOM 651 N N . VAL A 1 81 ? 18.093 4.942 -26.444 1.00 84.38 81 VAL A N 1
ATOM 652 C CA . VAL A 1 81 ? 17.546 5.164 -27.792 1.00 84.38 81 VAL A CA 1
ATOM 653 C C . VAL A 1 81 ? 17.811 6.596 -28.255 1.00 84.38 81 VAL A C 1
ATOM 655 O O . VAL A 1 81 ? 18.169 6.807 -29.415 1.00 84.38 81 VAL A O 1
ATOM 658 N N . ARG A 1 82 ? 17.693 7.583 -27.359 1.00 80.81 82 ARG A N 1
ATOM 659 C CA . ARG A 1 82 ? 18.034 8.986 -27.643 1.00 80.81 82 ARG A CA 1
ATOM 660 C C . ARG A 1 82 ? 19.507 9.152 -28.001 1.00 80.81 82 ARG A C 1
ATOM 662 O O . ARG A 1 82 ? 19.811 9.831 -28.980 1.00 80.81 82 ARG A O 1
ATOM 669 N N . ASP A 1 83 ? 20.391 8.523 -27.239 1.00 84.81 83 ASP A N 1
ATOM 670 C CA . ASP A 1 83 ? 21.839 8.582 -27.446 1.00 84.81 83 ASP A CA 1
ATOM 671 C C . ASP A 1 83 ? 22.284 7.796 -28.694 1.00 84.81 83 ASP A C 1
ATOM 673 O O . ASP A 1 83 ? 23.462 7.798 -29.055 1.00 84.81 83 ASP A O 1
ATOM 677 N N . GLY A 1 84 ? 21.346 7.129 -29.380 1.00 82.38 84 GLY A N 1
ATOM 678 C CA . GLY A 1 84 ? 21.596 6.352 -30.592 1.00 82.38 84 GLY A CA 1
ATOM 679 C C . GLY A 1 84 ? 22.370 5.059 -30.336 1.00 82.38 84 GLY A C 1
ATOM 680 O O . GLY A 1 84 ? 22.879 4.452 -31.277 1.00 82.38 84 GLY A O 1
ATOM 681 N N . LEU A 1 85 ? 22.472 4.640 -29.072 1.00 84.69 85 LEU A N 1
ATOM 682 C CA . LEU A 1 85 ? 23.180 3.433 -28.646 1.00 84.69 85 LEU A CA 1
ATOM 683 C C . LEU A 1 85 ? 22.322 2.171 -28.791 1.00 84.69 85 LEU A C 1
ATOM 685 O O . LEU A 1 85 ? 22.861 1.064 -28.805 1.00 84.69 85 LEU A O 1
ATOM 689 N N . LEU A 1 86 ? 21.000 2.329 -28.891 1.00 84.25 86 LEU A N 1
ATOM 690 C CA . LEU A 1 86 ? 20.044 1.238 -29.043 1.00 84.25 86 LEU A CA 1
ATOM 691 C C . LEU A 1 86 ? 18.955 1.616 -30.055 1.00 84.25 86 LEU A C 1
ATOM 693 O O . LEU A 1 86 ? 18.523 2.767 -30.105 1.00 84.25 86 LEU A O 1
ATOM 697 N N . SER A 1 87 ? 18.488 0.659 -30.858 1.00 82.75 87 SER A N 1
ATOM 698 C CA . SER A 1 87 ? 17.347 0.904 -31.747 1.00 82.75 87 SER A CA 1
ATOM 699 C C . SER A 1 87 ? 16.017 0.878 -30.982 1.00 82.75 87 SER A C 1
ATOM 701 O O . SER A 1 87 ? 15.878 0.211 -29.955 1.00 82.75 87 SER A O 1
ATOM 703 N N . LEU A 1 88 ? 15.008 1.581 -31.508 1.00 76.69 88 LEU A N 1
ATOM 704 C CA . LEU A 1 88 ? 13.659 1.628 -30.928 1.00 76.69 88 LEU A CA 1
ATOM 705 C C . LEU A 1 88 ? 13.047 0.222 -30.778 1.00 76.69 88 LEU A C 1
ATOM 707 O O . LEU A 1 88 ? 12.431 -0.078 -29.760 1.00 76.69 88 LEU A O 1
ATOM 711 N N . GLN A 1 89 ? 13.289 -0.649 -31.762 1.00 78.31 89 GLN A N 1
ATOM 712 C CA . GLN A 1 89 ? 12.832 -2.042 -31.779 1.00 78.31 89 GLN A CA 1
ATOM 713 C C . GLN A 1 89 ? 13.504 -2.877 -30.679 1.00 78.31 89 GLN A C 1
ATOM 715 O O . GLN A 1 89 ? 12.847 -3.629 -29.962 1.00 78.31 89 GLN A O 1
ATOM 720 N N . GLU A 1 90 ? 14.818 -2.720 -30.492 1.00 80.50 90 GLU A N 1
ATOM 721 C CA . GLU A 1 90 ? 15.566 -3.430 -29.445 1.00 80.50 90 GLU A CA 1
ATOM 722 C C . GLU A 1 90 ? 15.203 -2.955 -28.034 1.00 80.50 90 GLU A C 1
ATOM 724 O O . GLU A 1 90 ? 15.223 -3.755 -27.097 1.00 80.50 90 GLU A O 1
ATOM 729 N N . ALA A 1 91 ? 14.864 -1.675 -27.873 1.00 81.19 91 ALA A N 1
ATOM 730 C CA . ALA A 1 91 ? 14.373 -1.123 -26.616 1.00 81.19 91 ALA A CA 1
ATOM 731 C C . ALA A 1 91 ? 12.966 -1.639 -26.283 1.00 81.19 91 ALA A C 1
ATOM 733 O O . ALA A 1 91 ? 12.744 -2.139 -25.180 1.00 81.19 91 ALA A O 1
ATOM 734 N N . ALA A 1 92 ? 12.043 -1.596 -27.249 1.00 80.12 92 ALA A N 1
ATOM 735 C CA . ALA A 1 92 ? 10.677 -2.085 -27.081 1.00 80.12 92 ALA A CA 1
ATOM 736 C C . ALA A 1 92 ? 10.620 -3.599 -26.826 1.00 80.12 92 ALA A C 1
ATOM 738 O O . ALA A 1 92 ? 9.843 -4.053 -26.001 1.00 80.12 92 ALA A O 1
ATOM 739 N N . ALA A 1 93 ? 11.509 -4.395 -27.429 1.00 81.38 93 ALA A N 1
ATOM 740 C CA . ALA A 1 93 ? 11.584 -5.833 -27.158 1.00 81.38 93 ALA A CA 1
ATOM 741 C C . ALA A 1 93 ? 12.071 -6.180 -25.732 1.00 81.38 93 ALA A C 1
ATOM 743 O O . ALA A 1 93 ? 11.878 -7.306 -25.269 1.00 81.38 93 ALA A O 1
ATOM 744 N N . ARG A 1 94 ? 12.742 -5.249 -25.036 1.00 80.31 94 ARG A N 1
ATOM 745 C CA . ARG A 1 94 ? 13.324 -5.460 -23.692 1.00 80.31 94 ARG A CA 1
ATOM 746 C C . ARG A 1 94 ? 12.499 -4.861 -22.554 1.00 80.31 94 ARG A C 1
ATOM 748 O O . ARG A 1 94 ? 12.802 -5.116 -21.385 1.00 80.31 94 ARG A O 1
ATOM 755 N N . ILE A 1 95 ? 11.467 -4.092 -22.876 1.00 77.69 95 ILE A N 1
ATOM 756 C CA . ILE A 1 95 ? 10.537 -3.476 -21.930 1.00 77.69 95 ILE A CA 1
ATOM 757 C C . ILE A 1 95 ? 9.152 -4.064 -22.225 1.00 77.69 95 ILE A C 1
ATOM 759 O O . ILE A 1 95 ? 8.841 -4.313 -23.381 1.00 77.69 95 ILE A O 1
ATOM 763 N N . PRO A 1 96 ? 8.286 -4.297 -21.229 1.00 70.00 96 PRO A N 1
ATOM 764 C CA . PRO A 1 96 ? 6.893 -4.669 -21.481 1.00 70.00 96 PRO A CA 1
ATOM 765 C C . PRO A 1 96 ? 6.080 -3.454 -21.983 1.00 70.00 96 PRO A C 1
ATOM 767 O O . PRO A 1 96 ? 5.124 -3.039 -21.336 1.00 70.00 96 PRO A O 1
ATOM 770 N N . MET A 1 97 ? 6.502 -2.836 -23.088 1.00 70.00 97 MET A N 1
ATOM 771 C CA . MET A 1 97 ? 5.950 -1.605 -23.658 1.00 70.00 97 MET A CA 1
ATOM 772 C C . MET A 1 97 ? 5.944 -1.7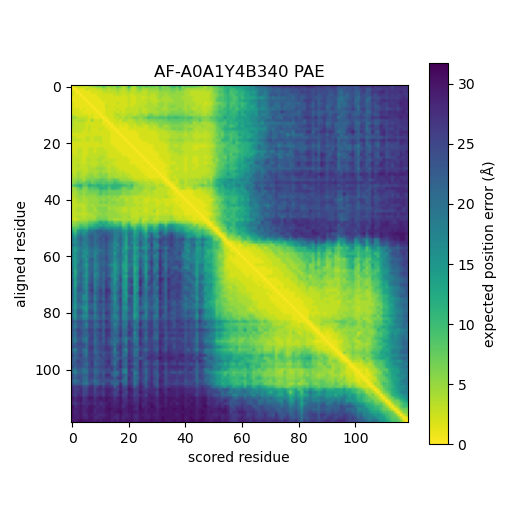02 -25.186 1.00 70.00 97 MET A C 1
ATOM 774 O O . MET A 1 97 ? 6.930 -2.117 -25.789 1.00 70.00 97 MET A O 1
ATOM 778 N N . GLU A 1 98 ? 4.843 -1.288 -25.809 1.00 73.38 98 GLU A N 1
ATOM 779 C CA . GLU A 1 98 ? 4.689 -1.277 -27.267 1.00 73.38 98 GLU A CA 1
ATOM 780 C C . GLU A 1 98 ? 5.553 -0.187 -27.927 1.00 73.38 98 GLU A C 1
ATOM 782 O O . GLU A 1 98 ? 5.700 0.918 -27.396 1.00 73.38 98 GLU A O 1
ATOM 787 N N . GLU A 1 99 ? 6.068 -0.449 -29.134 1.00 70.31 99 GLU A N 1
ATOM 788 C CA . GLU A 1 99 ? 6.909 0.501 -29.890 1.00 70.31 99 GLU A CA 1
ATOM 789 C C . GLU A 1 99 ? 6.234 1.868 -30.074 1.00 70.31 99 GLU A C 1
ATOM 791 O O . GLU A 1 99 ? 6.870 2.913 -29.938 1.00 70.31 99 GLU A O 1
ATOM 796 N N . ALA A 1 100 ? 4.920 1.865 -30.314 1.00 71.06 100 ALA A N 1
ATOM 797 C CA . ALA A 1 100 ? 4.124 3.077 -30.487 1.00 71.06 100 ALA A CA 1
ATOM 798 C C . ALA A 1 100 ? 4.027 3.927 -29.208 1.00 71.06 100 ALA A C 1
ATOM 800 O O . ALA A 1 100 ? 3.811 5.138 -29.279 1.00 71.06 100 ALA A O 1
ATOM 801 N N . GLU A 1 101 ? 4.149 3.312 -28.033 1.00 74.44 101 GLU A N 1
ATOM 802 C CA . GLU A 1 101 ? 4.143 4.009 -26.747 1.00 74.44 101 GLU A CA 1
ATOM 803 C C . GLU A 1 101 ? 5.521 4.605 -26.443 1.00 74.44 101 GLU A C 1
ATOM 805 O O . GLU A 1 101 ? 5.620 5.772 -26.060 1.00 74.44 101 GLU A O 1
ATOM 810 N N . LEU A 1 102 ? 6.585 3.863 -26.751 1.00 73.81 102 LEU A N 1
ATOM 811 C CA . LEU A 1 102 ? 7.960 4.344 -26.657 1.00 73.81 102 LEU A CA 1
ATOM 812 C C . LEU A 1 102 ? 8.219 5.536 -27.597 1.00 73.81 102 LEU A C 1
ATOM 814 O O . LEU A 1 102 ? 8.829 6.533 -27.207 1.00 73.81 102 LEU A O 1
ATOM 818 N N . GLU A 1 103 ? 7.691 5.482 -28.821 1.00 73.44 103 GLU A N 1
ATOM 819 C CA . GLU A 1 103 ? 7.773 6.579 -29.788 1.00 73.44 103 GLU A CA 1
ATOM 820 C C . GLU A 1 103 ? 7.029 7.837 -29.302 1.00 73.44 103 GLU A C 1
ATOM 822 O O . GLU A 1 103 ? 7.496 8.963 -29.494 1.00 73.44 103 GLU A O 1
ATOM 827 N N . ARG A 1 104 ? 5.891 7.675 -28.612 1.00 78.00 104 ARG A N 1
ATOM 828 C CA . ARG A 1 104 ? 5.166 8.798 -27.992 1.00 78.00 104 ARG A CA 1
ATOM 829 C C . ARG A 1 104 ? 5.971 9.445 -26.873 1.00 78.00 104 ARG A C 1
ATOM 831 O O . ARG A 1 104 ? 5.995 10.671 -26.816 1.00 78.00 104 ARG A O 1
ATOM 838 N N . LEU A 1 105 ? 6.638 8.662 -26.025 1.00 74.25 105 LEU A N 1
ATOM 839 C CA . LEU A 1 105 ? 7.494 9.187 -24.954 1.00 74.25 105 LEU A CA 1
ATOM 840 C C . LEU A 1 105 ? 8.663 10.000 -25.521 1.00 74.25 105 LEU A C 1
ATOM 842 O O . LEU A 1 105 ? 8.888 11.137 -25.106 1.00 74.25 105 LEU A O 1
ATOM 846 N N . LEU A 1 106 ? 9.321 9.483 -26.560 1.00 73.06 106 LEU A N 1
ATOM 847 C CA . LEU A 1 106 ? 10.382 10.201 -27.271 1.00 73.06 106 LEU A CA 1
ATOM 848 C C . LEU A 1 106 ? 9.880 11.502 -27.925 1.00 73.06 106 LEU A C 1
ATOM 850 O O . LEU A 1 106 ? 10.600 12.501 -27.956 1.00 73.06 106 LEU A O 1
ATOM 854 N N . ASN A 1 107 ? 8.645 11.517 -28.436 1.00 71.88 107 ASN A N 1
ATOM 855 C CA . ASN A 1 107 ? 8.043 12.693 -29.071 1.00 71.88 107 ASN A CA 1
ATOM 856 C C . ASN A 1 107 ? 7.502 13.733 -28.069 1.00 71.88 107 ASN A C 1
ATOM 858 O O . ASN A 1 107 ? 7.505 14.927 -28.376 1.00 71.88 107 ASN A O 1
ATOM 862 N N . LEU A 1 108 ? 7.062 13.315 -26.879 1.00 62.69 108 LEU A N 1
ATOM 863 C CA . LEU A 1 108 ? 6.616 14.209 -25.803 1.00 62.69 108 LEU A CA 1
ATOM 864 C C . LEU A 1 108 ? 7.789 14.995 -25.201 1.00 62.69 108 LEU A C 1
ATOM 866 O O . LEU A 1 108 ? 7.660 16.197 -24.978 1.00 62.69 108 LEU A O 1
ATOM 870 N N . GLU A 1 109 ? 8.956 14.372 -25.034 1.00 55.78 109 GLU A N 1
ATOM 871 C CA . GLU A 1 109 ? 10.144 15.067 -24.518 1.00 55.78 109 GLU A CA 1
ATOM 872 C C . GLU A 1 109 ? 10.811 15.985 -25.554 1.00 55.78 109 GLU A C 1
ATOM 874 O O . GLU A 1 109 ? 11.391 17.008 -25.192 1.00 55.78 109 GLU A O 1
ATOM 879 N N . LYS A 1 110 ? 10.648 15.710 -26.857 1.00 55.00 110 LYS A N 1
ATOM 880 C CA . LYS A 1 110 ? 11.036 16.660 -27.918 1.00 55.00 110 LYS A CA 1
ATOM 881 C C . LYS A 1 110 ? 10.217 17.954 -27.886 1.00 55.00 110 LYS A C 1
ATOM 883 O O . LYS A 1 110 ? 10.744 19.003 -28.245 1.00 55.00 110 LYS A O 1
ATOM 888 N N . LYS A 1 111 ? 8.957 17.913 -27.432 1.00 47.00 111 LYS A N 1
ATOM 889 C CA . LYS A 1 111 ? 8.136 19.122 -27.227 1.00 47.00 111 LYS A CA 1
ATOM 890 C C . LYS A 1 111 ? 8.643 19.979 -26.065 1.00 47.00 111 LYS A C 1
ATOM 892 O O . LYS A 1 111 ? 8.624 21.197 -26.189 1.00 47.00 111 LYS A O 1
ATOM 897 N N . GLY A 1 112 ? 9.179 19.359 -25.012 1.00 46.84 112 GLY A N 1
ATOM 898 C CA . GLY A 1 112 ? 9.827 20.071 -23.903 1.00 46.84 112 GLY A CA 1
ATOM 899 C C . GLY A 1 112 ? 11.123 20.794 -24.296 1.00 46.84 112 GLY A C 1
ATOM 900 O O . GLY A 1 112 ? 11.500 21.755 -23.646 1.00 46.84 112 GLY A O 1
ATOM 901 N N . GLN A 1 113 ? 11.784 20.394 -25.388 1.00 46.16 113 GLN A N 1
ATOM 902 C CA . GLN A 1 113 ? 12.995 21.061 -25.894 1.00 46.16 113 GLN A CA 1
ATOM 903 C C . GLN A 1 113 ? 12.716 22.203 -26.889 1.00 46.16 113 GLN A C 1
ATOM 905 O O . GLN A 1 113 ? 13.644 22.928 -27.253 1.00 46.16 113 GLN A O 1
ATOM 910 N N . CYS A 1 114 ? 11.469 22.369 -27.345 1.00 40.97 114 CYS A N 1
ATOM 911 C CA . CYS A 1 114 ? 11.085 23.463 -28.243 1.00 40.97 114 CYS A CA 1
ATOM 912 C C . CYS A 1 114 ? 10.632 24.733 -27.505 1.00 40.97 114 CYS A C 1
ATOM 914 O O . CYS A 1 114 ? 10.671 25.796 -28.114 1.00 40.97 114 CYS A O 1
ATOM 916 N N . GLU A 1 115 ? 10.242 24.656 -26.227 1.00 42.28 115 GLU A N 1
ATOM 917 C CA . GLU A 1 115 ? 9.778 25.832 -25.466 1.00 42.28 115 GLU A CA 1
ATOM 918 C C . GLU A 1 115 ? 10.914 26.618 -24.776 1.00 42.28 115 GLU A C 1
ATOM 920 O O . GLU A 1 115 ? 10.712 27.770 -24.411 1.00 42.28 115 GLU A O 1
ATOM 925 N N . ASP A 1 116 ? 12.139 26.078 -24.714 1.00 43.22 116 ASP A N 1
ATOM 926 C CA . ASP A 1 116 ? 13.291 26.737 -24.066 1.00 43.22 116 ASP A CA 1
ATOM 927 C C . ASP A 1 116 ? 14.259 27.443 -25.046 1.00 43.22 116 ASP A C 1
ATOM 929 O O . ASP A 1 116 ? 15.390 27.779 -24.685 1.00 43.22 116 ASP A O 1
ATOM 933 N N . LYS A 1 117 ? 13.862 27.667 -26.309 1.00 43.22 117 LYS A N 1
ATOM 934 C CA . LYS A 1 117 ? 14.693 28.376 -27.312 1.00 43.22 117 LYS A CA 1
ATOM 935 C C . LYS A 1 117 ? 14.052 29.620 -27.931 1.00 43.22 117 LYS A C 1
ATOM 937 O O . LYS A 1 117 ? 14.444 30.019 -29.024 1.00 43.22 117 LYS A O 1
ATOM 942 N N . GLU A 1 118 ? 13.138 30.273 -27.221 1.00 41.50 118 GLU A N 1
ATOM 943 C CA . GLU A 1 118 ? 12.747 31.655 -27.523 1.00 41.50 118 GLU A CA 1
ATOM 944 C C . GLU A 1 118 ? 12.837 32.514 -26.253 1.00 41.50 118 GLU A C 1
ATOM 946 O O . GLU A 1 118 ? 11.871 32.684 -25.512 1.00 41.50 118 GLU A O 1
ATOM 951 N N . GLY A 1 119 ? 14.041 33.035 -26.002 1.00 34.00 119 GLY A N 1
ATOM 952 C CA . GLY A 1 119 ? 14.360 34.012 -24.960 1.00 34.00 119 GLY A CA 1
ATOM 953 C C . GLY A 1 119 ? 15.697 34.678 -25.236 1.00 34.00 119 GLY A C 1
ATOM 954 O O . GLY A 1 119 ? 16.707 33.942 -25.264 1.00 34.00 119 GLY A O 1
#

Foldseek 3Di:
DLVVLVVCCVVVVDPPVRSVVVLVVQLVVLCVVCVPPVPSNQVSCVVSPHDPDDDPVVVVVVVCVVVVVLVVLLVVLLVCVVVVVDPLVRSCVVHVDDSVVSVVVNVVVVVVVVVPPDD

Radius of gyration: 24.32 Å; Cα contacts (8 Å, |Δi|>4): 55; chains: 1; bounding box: 40×43×63 Å

Sequence (119 aa):
MRRQLEELNQQGSITEYVCRTILDLSRKVADNLCIKYEKVREEVLEVLGGEILEYEAKTILNQGIEEGWTKGRTEAYVDLVRDGLLSLQEAAARIPMEEAELERLLNLEKKGQCEDKEG

Secondary structure (DSSP, 8-state):
-HHHHHHHHHTTSS-HHHHHHHHHHHHHHHHHHSTT-HHHHHHHHHHHTS---SHHHHHHHHHHHHHHHHHHHHHHHHHHHHTTSS-HHHHHTTTTS-HHHHHHHHHHHHHHTTTTS--

Solvent-accessible surface area (backbone atoms only — not comparable to full-atom values): 6866 Å² total; per-residue (Å²): 87,44,70,62,45,51,53,34,35,76,70,65,77,40,51,69,70,54,46,49,51,52,51,55,52,50,48,55,51,46,52,67,73,23,74,90,35,66,71,60,32,54,55,52,39,48,50,56,59,52,84,86,82,60,66,64,69,50,49,52,50,51,50,52,48,54,52,47,54,53,50,53,54,49,52,53,44,53,50,33,37,71,73,67,78,39,52,66,67,65,42,26,76,74,42,105,49,57,57,73,55,54,52,47,53,59,53,54,55,54,53,64,65,62,72,80,73,81,131

Mean predicted aligned error: 14.86 Å

pLDDT: mean 76.83, std 13.05, range [34.0, 91.0]